Protein AF-A0A256XD10-F1 (afdb_monomer)

Sequence (153 aa):
MGVPDAVIFINGLASVVIELKTSNKWLDTVFKTEYVQAQTYAYLLHELNIASKDLIVSIAKLKRDPEYVKSKRLEVLREVLKILDQVSVTPVTIHKRDLTIHCMPFDESIIHDIKWALAFWKMERELQPSNSLSKCLSCEYRHLCTLRSVRKV

Radius of gyration: 17.92 Å; Cα contacts (8 Å, |Δi|>4): 181; chains: 1; bounding box: 54×38×42 Å

Structure (mmCIF, N/CA/C/O backbone):
data_AF-A0A256XD10-F1
#
_entry.id   AF-A0A256XD10-F1
#
loop_
_atom_site.group_PDB
_atom_site.id
_atom_site.type_symbol
_atom_site.label_atom_id
_atom_site.label_alt_id
_atom_site.label_comp_id
_atom_site.label_asym_id
_atom_site.label_entity_id
_atom_site.label_seq_id
_atom_site.pdbx_PDB_ins_code
_atom_site.Cartn_x
_atom_site.Cartn_y
_atom_site.Cartn_z
_atom_site.occupancy
_atom_site.B_iso_or_equiv
_atom_site.auth_seq_id
_atom_site.auth_comp_id
_atom_site.auth_asym_id
_atom_site.auth_atom_id
_atom_site.pdbx_PDB_model_num
ATOM 1 N N . MET A 1 1 ? -4.306 -5.084 -14.053 1.00 56.72 1 MET A N 1
ATOM 2 C CA . MET A 1 1 ? -5.135 -4.278 -13.129 1.00 56.72 1 MET A CA 1
ATOM 3 C C . MET A 1 1 ? -4.947 -4.809 -11.716 1.00 56.72 1 MET A C 1
ATOM 5 O O . MET A 1 1 ? -4.808 -6.018 -11.575 1.00 56.72 1 MET A O 1
ATOM 9 N N . GLY A 1 2 ? -4.868 -3.929 -10.715 1.00 83.56 2 GLY A N 1
ATOM 10 C CA . GLY A 1 2 ? -4.738 -4.285 -9.295 1.00 83.56 2 GLY A CA 1
ATOM 11 C C . GLY A 1 2 ? -5.996 -3.901 -8.514 1.00 83.56 2 GLY A C 1
ATOM 12 O O . GLY A 1 2 ? -6.758 -3.053 -8.972 1.00 83.56 2 GLY A O 1
ATOM 13 N N . VAL A 1 3 ? -6.218 -4.537 -7.365 1.00 90.44 3 VAL A N 1
ATOM 14 C CA . VAL A 1 3 ? -7.333 -4.255 -6.448 1.00 90.44 3 VAL A CA 1
ATOM 15 C C . VAL A 1 3 ? -6.744 -4.062 -5.043 1.00 90.44 3 VAL A C 1
ATOM 17 O O . VAL A 1 3 ? -5.909 -4.887 -4.658 1.00 90.44 3 VAL A O 1
ATOM 20 N N . PRO A 1 4 ? -7.108 -2.997 -4.298 1.00 93.19 4 PRO A N 1
ATOM 21 C CA . PRO A 1 4 ? -6.693 -2.850 -2.903 1.00 93.19 4 PRO A CA 1
ATOM 22 C C . PRO A 1 4 ? -7.283 -3.973 -2.050 1.00 93.19 4 PRO A C 1
ATOM 24 O O . PRO A 1 4 ? -8.345 -4.511 -2.367 1.00 93.19 4 PRO A O 1
ATOM 27 N N . ASP A 1 5 ? -6.631 -4.317 -0.940 1.00 93.62 5 ASP A N 1
ATOM 28 C CA . ASP A 1 5 ? -7.148 -5.380 -0.078 1.00 93.62 5 ASP A CA 1
ATOM 29 C C . ASP A 1 5 ? -8.479 -4.997 0.590 1.00 93.62 5 ASP A C 1
ATOM 31 O O . ASP A 1 5 ? -9.349 -5.865 0.719 1.00 93.62 5 ASP A O 1
ATOM 35 N N . ALA A 1 6 ? -8.647 -3.724 0.972 1.00 95.44 6 ALA A N 1
ATOM 36 C CA . ALA A 1 6 ? -9.932 -3.116 1.326 1.00 95.44 6 ALA A CA 1
ATOM 37 C C . ALA A 1 6 ? -9.890 -1.576 1.248 1.00 95.44 6 ALA A C 1
ATOM 39 O O . ALA A 1 6 ? -8.826 -0.964 1.339 1.00 95.44 6 ALA A O 1
ATOM 40 N N . VAL A 1 7 ? -11.068 -0.953 1.140 1.00 96.69 7 VAL A N 1
ATOM 41 C CA . VAL A 1 7 ? -11.270 0.495 1.309 1.00 96.69 7 VAL A CA 1
ATOM 42 C C . VAL A 1 7 ? -12.458 0.706 2.246 1.00 96.69 7 VAL A C 1
ATOM 44 O O . VAL A 1 7 ? -13.509 0.095 2.050 1.00 96.69 7 VAL A O 1
ATOM 47 N N . ILE A 1 8 ? -12.294 1.545 3.268 1.00 95.69 8 ILE A N 1
ATOM 48 C CA . ILE A 1 8 ? -13.364 1.914 4.200 1.00 95.69 8 ILE A CA 1
ATOM 49 C C . ILE A 1 8 ? -13.981 3.227 3.742 1.00 95.69 8 ILE A C 1
ATOM 51 O O . ILE A 1 8 ? -13.262 4.206 3.542 1.00 95.69 8 ILE A O 1
ATOM 55 N N . PHE A 1 9 ? -15.309 3.253 3.642 1.00 96.00 9 PHE A N 1
ATOM 56 C CA . PHE A 1 9 ? -16.073 4.462 3.368 1.00 96.00 9 PHE A CA 1
ATOM 57 C C . PHE A 1 9 ? -16.798 4.938 4.627 1.00 96.00 9 PHE A C 1
ATOM 59 O O . PHE A 1 9 ? -17.498 4.157 5.270 1.00 96.00 9 PHE A O 1
ATOM 66 N N . ILE A 1 10 ? -16.662 6.223 4.948 1.00 93.62 10 ILE A N 1
ATOM 67 C CA . ILE A 1 10 ? -17.379 6.905 6.026 1.00 93.62 10 ILE A CA 1
ATOM 68 C C . ILE A 1 10 ? -18.146 8.063 5.390 1.00 93.62 10 ILE A C 1
ATOM 70 O O . ILE A 1 10 ? -17.572 8.881 4.675 1.00 93.62 10 ILE A O 1
ATOM 74 N N . ASN A 1 11 ? -19.463 8.113 5.607 1.00 94.44 11 ASN A N 1
ATOM 75 C CA . ASN A 1 11 ? -20.348 9.132 5.024 1.00 94.44 11 ASN A CA 1
ATOM 76 C C . ASN A 1 11 ? -20.220 9.265 3.490 1.00 94.44 11 ASN A C 1
ATOM 78 O O . ASN A 1 11 ? -20.307 10.359 2.943 1.00 94.44 11 ASN A O 1
ATOM 82 N N . GLY A 1 12 ? -19.995 8.144 2.794 1.00 94.81 12 GLY A N 1
ATOM 83 C CA . GLY A 1 12 ? -19.861 8.104 1.333 1.00 94.81 12 GLY A CA 1
ATOM 84 C C . GLY A 1 12 ? -18.480 8.485 0.788 1.00 94.81 12 GLY A C 1
ATOM 85 O O . GLY A 1 12 ? -18.278 8.390 -0.418 1.00 94.81 12 GLY A O 1
ATOM 86 N N . LEU A 1 13 ? -17.520 8.847 1.645 1.00 97.88 13 LEU A N 1
ATOM 87 C CA . LEU A 1 13 ? -16.140 9.151 1.259 1.00 97.88 13 LEU A CA 1
ATOM 88 C C . LEU A 1 13 ? -15.194 8.043 1.716 1.00 97.88 13 LEU A C 1
ATOM 90 O O . LEU A 1 13 ? -15.334 7.516 2.816 1.00 97.88 13 LEU A O 1
ATOM 94 N N . ALA A 1 14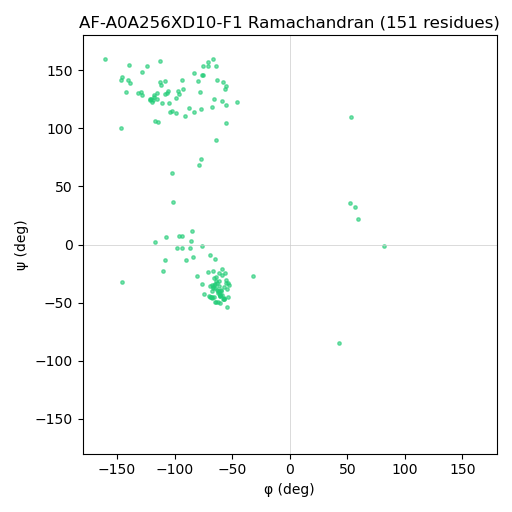 ? -14.217 7.694 0.888 1.00 97.75 14 ALA A N 1
ATOM 95 C CA . ALA A 1 14 ? -13.149 6.779 1.250 1.00 97.75 14 ALA A CA 1
ATOM 96 C C . ALA A 1 14 ? -12.262 7.430 2.316 1.00 97.75 14 ALA A C 1
ATOM 98 O O . ALA A 1 14 ? -11.641 8.459 2.059 1.00 97.75 14 ALA A O 1
ATOM 99 N N . SER A 1 15 ? -12.198 6.819 3.496 1.00 96.56 15 SER A N 1
ATOM 100 C CA . SER A 1 15 ? -11.438 7.326 4.644 1.00 96.56 15 SER A CA 1
ATOM 101 C C . SER A 1 15 ? -10.212 6.497 4.975 1.00 96.56 15 SER A C 1
ATOM 103 O O . SER A 1 15 ? -9.273 7.021 5.566 1.00 96.56 15 SER A O 1
ATOM 105 N N . VAL A 1 16 ? -10.183 5.222 4.575 1.00 97.12 16 VAL A N 1
ATOM 106 C CA . VAL A 1 16 ? -9.013 4.366 4.785 1.00 97.12 16 VAL A CA 1
ATOM 107 C C . VAL A 1 16 ? -8.793 3.440 3.593 1.00 97.12 16 VAL A C 1
ATOM 109 O O . VAL A 1 16 ? -9.715 2.739 3.179 1.00 97.12 16 VAL A O 1
ATOM 112 N N . VAL A 1 17 ? -7.565 3.379 3.082 1.00 97.69 17 VAL A N 1
ATOM 113 C CA . VAL A 1 17 ? -7.079 2.307 2.199 1.00 97.69 17 VAL A CA 1
ATOM 114 C C . VAL A 1 17 ? -6.315 1.293 3.040 1.00 97.69 17 VAL A C 1
ATOM 116 O O . VAL A 1 17 ? -5.442 1.675 3.813 1.00 97.69 17 VAL A O 1
ATOM 119 N N . ILE A 1 18 ? -6.606 0.003 2.876 1.00 97.25 18 ILE A N 1
ATOM 120 C CA . ILE A 1 18 ? -5.912 -1.080 3.578 1.00 97.25 18 ILE A CA 1
ATOM 121 C C . ILE A 1 18 ? -5.206 -1.974 2.564 1.00 97.25 18 ILE A C 1
ATOM 123 O O . ILE A 1 18 ? -5.831 -2.486 1.635 1.00 97.25 18 ILE A O 1
ATOM 127 N N . GLU A 1 19 ? -3.921 -2.216 2.807 1.00 96.44 19 GLU A N 1
ATOM 128 C CA . GLU A 1 19 ? -3.103 -3.219 2.133 1.00 96.44 19 GLU A CA 1
ATOM 129 C C . GLU A 1 19 ? -2.557 -4.218 3.169 1.00 96.44 19 GLU A C 1
ATOM 131 O O . GLU A 1 19 ? -1.910 -3.847 4.149 1.00 96.44 19 GLU A O 1
ATOM 136 N N . LEU A 1 20 ? -2.800 -5.506 2.954 1.00 94.25 20 LEU A N 1
ATOM 137 C CA . LEU A 1 20 ? -2.353 -6.623 3.771 1.00 94.25 20 LEU A CA 1
ATOM 138 C C . LEU A 1 20 ? -1.107 -7.259 3.146 1.00 94.25 20 LEU A C 1
ATOM 140 O O . LEU A 1 20 ? -1.118 -7.723 2.006 1.00 94.25 20 LEU A O 1
ATOM 144 N N . LYS A 1 21 ? -0.032 -7.377 3.924 1.00 92.69 21 LYS A N 1
ATOM 145 C CA . LYS A 1 21 ? 1.211 -8.048 3.516 1.00 92.69 21 LYS A CA 1
ATOM 146 C C . LYS A 1 21 ? 1.576 -9.157 4.489 1.00 92.69 21 LYS A C 1
ATOM 148 O O . LYS A 1 21 ? 1.267 -9.084 5.671 1.00 92.69 21 LYS A O 1
ATOM 153 N N . THR A 1 22 ? 2.300 -10.167 4.007 1.00 91.31 22 THR A N 1
ATOM 154 C CA . THR A 1 22 ? 2.938 -11.166 4.876 1.00 91.31 22 THR A CA 1
ATOM 155 C C . THR A 1 22 ? 4.455 -11.031 4.828 1.00 91.31 22 THR A C 1
ATOM 157 O O . THR A 1 22 ? 5.044 -10.876 3.754 1.00 91.31 22 THR A O 1
ATOM 160 N N . SER A 1 23 ? 5.111 -11.114 5.983 1.00 88.88 23 SER A N 1
ATOM 161 C CA . SER A 1 23 ? 6.562 -10.958 6.107 1.00 88.88 23 SER A CA 1
ATOM 162 C C . SER A 1 23 ? 7.142 -11.945 7.114 1.00 88.88 23 SER A C 1
ATOM 164 O O . SER A 1 23 ? 6.552 -12.194 8.158 1.00 88.88 23 SER A O 1
ATOM 166 N N . ASN A 1 24 ? 8.321 -12.496 6.822 1.00 84.25 24 ASN A N 1
ATOM 167 C CA . ASN A 1 24 ? 9.025 -13.392 7.751 1.00 84.25 24 ASN A CA 1
ATOM 168 C C . ASN A 1 24 ? 9.794 -12.629 8.842 1.00 84.25 24 ASN A C 1
ATOM 170 O O . ASN A 1 24 ? 10.070 -13.187 9.898 1.00 84.25 24 ASN A O 1
ATOM 174 N N . LYS A 1 25 ? 10.215 -11.390 8.555 1.00 86.19 25 LYS A N 1
ATOM 175 C CA . LYS A 1 25 ? 11.188 -10.652 9.385 1.00 86.19 25 LYS A CA 1
ATOM 176 C C . LYS A 1 25 ? 10.946 -9.145 9.434 1.00 86.19 25 LYS A C 1
ATOM 178 O O . LYS A 1 25 ? 11.234 -8.508 10.435 1.00 86.19 25 LYS A O 1
ATOM 183 N N . TRP A 1 26 ? 10.429 -8.569 8.355 1.00 91.69 26 TRP A N 1
ATOM 184 C CA . TRP A 1 26 ? 10.337 -7.121 8.169 1.00 91.69 26 TRP A CA 1
ATOM 185 C C . TRP A 1 26 ? 8.911 -6.643 8.430 1.00 91.69 26 TRP A C 1
ATOM 187 O O . TRP A 1 26 ? 8.235 -6.210 7.498 1.00 91.69 26 TRP A O 1
ATOM 197 N N . LEU A 1 27 ? 8.415 -6.843 9.653 1.00 93.00 27 LEU A N 1
ATOM 198 C CA . LEU A 1 27 ? 7.084 -6.367 10.051 1.00 93.00 27 LEU A CA 1
ATOM 199 C C . LEU A 1 27 ? 7.096 -4.860 10.311 1.00 93.00 27 LEU A C 1
ATOM 201 O O . LEU A 1 27 ? 6.152 -4.175 9.940 1.00 93.00 27 LEU A O 1
ATOM 205 N N . ASP A 1 28 ? 8.208 -4.334 10.821 1.00 95.44 28 ASP A N 1
ATOM 206 C CA . ASP A 1 28 ? 8.340 -2.925 11.218 1.00 95.44 28 ASP A CA 1
ATOM 207 C C . ASP A 1 28 ? 8.927 -2.036 10.114 1.00 95.44 28 ASP A C 1
ATOM 209 O O . ASP A 1 28 ? 9.225 -0.867 10.324 1.00 95.44 28 ASP A O 1
ATOM 213 N N . THR A 1 29 ? 9.108 -2.583 8.912 1.00 95.12 29 THR A N 1
ATOM 214 C CA . THR A 1 29 ? 9.643 -1.849 7.762 1.00 95.12 29 THR A CA 1
ATOM 215 C C . THR A 1 29 ? 8.621 -1.836 6.644 1.00 95.12 29 THR A C 1
ATOM 217 O O . THR A 1 29 ? 8.250 -2.900 6.146 1.00 95.12 29 THR A O 1
ATOM 220 N N . VAL A 1 30 ? 8.224 -0.645 6.201 1.00 96.25 30 VAL A N 1
ATOM 221 C CA . VAL A 1 30 ? 7.471 -0.456 4.957 1.00 96.25 30 VAL A CA 1
ATOM 222 C C . VAL A 1 30 ? 8.463 -0.319 3.809 1.00 96.25 30 VAL A C 1
ATOM 224 O O . VAL A 1 30 ? 9.270 0.608 3.771 1.00 96.25 30 VAL A O 1
ATOM 227 N N . PHE A 1 31 ? 8.427 -1.249 2.857 1.00 93.81 31 PHE A N 1
ATOM 228 C CA . PHE A 1 31 ? 9.255 -1.133 1.659 1.00 93.81 31 PHE A CA 1
ATOM 229 C C . PHE A 1 31 ? 8.670 -0.086 0.708 1.00 93.81 31 PHE A C 1
ATOM 231 O O . PHE A 1 31 ? 7.454 -0.002 0.552 1.00 93.81 31 PHE A O 1
ATOM 238 N N . LYS A 1 32 ? 9.524 0.648 -0.022 1.00 92.12 32 LYS A N 1
ATOM 239 C CA . LYS A 1 32 ? 9.072 1.662 -0.996 1.00 92.12 32 LYS A CA 1
ATOM 240 C C . LYS A 1 32 ? 8.059 1.109 -2.006 1.00 92.12 32 LYS A C 1
ATOM 242 O O . LYS A 1 32 ? 7.132 1.812 -2.369 1.00 92.12 32 LYS A O 1
ATOM 247 N N . THR A 1 33 ? 8.176 -0.151 -2.425 1.00 91.25 33 THR A N 1
ATOM 248 C CA . THR A 1 33 ? 7.189 -0.774 -3.327 1.00 91.25 33 THR A CA 1
ATOM 249 C C . THR A 1 33 ? 5.830 -1.007 -2.666 1.00 91.25 33 THR A C 1
ATOM 251 O O . THR A 1 33 ? 4.813 -0.877 -3.333 1.00 91.25 33 THR A O 1
ATOM 254 N N . GLU A 1 34 ? 5.802 -1.344 -1.372 1.00 95.25 34 GLU A N 1
ATOM 255 C CA . GLU A 1 34 ? 4.555 -1.495 -0.604 1.00 95.25 34 GLU A CA 1
ATOM 256 C C . GLU A 1 34 ? 3.891 -0.130 -0.413 1.00 95.25 34 GLU A C 1
ATOM 258 O O . GLU A 1 34 ? 2.701 0.014 -0.674 1.00 95.25 34 GLU A O 1
ATOM 263 N N . TYR A 1 35 ? 4.694 0.874 -0.046 1.00 96.75 35 TYR A N 1
ATOM 264 C CA . TYR A 1 35 ? 4.275 2.269 0.041 1.00 96.75 35 TYR A CA 1
ATOM 265 C C . TYR A 1 35 ? 3.654 2.753 -1.268 1.00 96.75 35 TYR A C 1
ATOM 267 O O . TYR A 1 35 ? 2.522 3.225 -1.282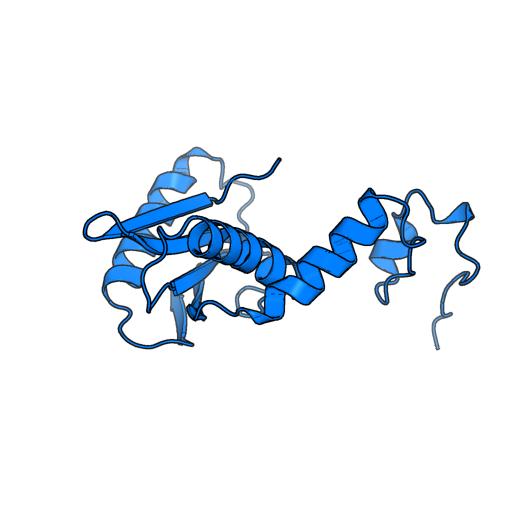 1.00 96.75 35 TYR A O 1
ATOM 275 N N . VAL A 1 36 ? 4.377 2.582 -2.381 1.00 95.31 36 VAL A N 1
ATOM 276 C CA . VAL A 1 36 ? 3.932 3.044 -3.698 1.00 95.31 36 VAL A CA 1
ATOM 277 C C . VAL A 1 36 ? 2.629 2.374 -4.102 1.00 95.31 36 VAL A C 1
ATOM 279 O O . VAL A 1 36 ? 1.720 3.047 -4.578 1.00 95.31 36 VAL A O 1
ATOM 282 N N . GLN A 1 37 ? 2.511 1.066 -3.878 1.00 94.69 37 GLN A N 1
ATOM 283 C CA . GLN A 1 37 ? 1.295 0.329 -4.192 1.00 94.69 37 GLN A CA 1
ATOM 284 C C . GLN A 1 37 ? 0.089 0.862 -3.403 1.00 94.69 37 GLN A C 1
ATOM 286 O O . GLN A 1 37 ? -0.940 1.158 -4.005 1.00 94.69 37 GLN A O 1
ATOM 291 N N . ALA A 1 38 ? 0.215 1.013 -2.082 1.00 97.00 38 ALA A N 1
ATOM 292 C CA . ALA A 1 38 ? -0.884 1.471 -1.235 1.00 97.00 38 ALA A CA 1
ATOM 293 C C . ALA A 1 38 ? -1.281 2.927 -1.547 1.00 97.00 38 ALA A C 1
ATOM 295 O O . ALA A 1 38 ? -2.461 3.220 -1.744 1.00 97.00 38 ALA A O 1
ATOM 296 N N . GLN A 1 39 ? -0.294 3.818 -1.690 1.00 98.00 39 GLN A N 1
ATOM 297 C CA . GLN A 1 39 ? -0.522 5.222 -2.044 1.00 98.00 39 GLN A CA 1
ATOM 298 C C . GLN A 1 39 ? -1.101 5.389 -3.455 1.00 98.00 39 GLN A C 1
ATOM 300 O O . GLN A 1 39 ? -1.863 6.318 -3.693 1.00 98.00 39 GLN A O 1
ATOM 305 N N . THR A 1 40 ? -0.815 4.477 -4.393 1.00 97.19 40 THR A N 1
ATOM 306 C CA . THR A 1 40 ? -1.427 4.515 -5.734 1.00 97.19 40 THR A CA 1
ATOM 307 C C . THR A 1 40 ? -2.945 4.362 -5.656 1.00 97.19 40 THR A C 1
ATOM 309 O O . THR A 1 40 ? -3.669 5.065 -6.355 1.00 97.19 40 THR A O 1
ATOM 312 N N . TYR A 1 41 ? -3.455 3.480 -4.792 1.00 97.44 41 TYR A N 1
ATOM 313 C CA . TYR A 1 41 ? -4.902 3.355 -4.610 1.00 97.44 41 TYR A CA 1
ATOM 314 C C . TYR A 1 41 ? -5.504 4.600 -3.957 1.00 97.44 41 TYR A C 1
ATOM 316 O O . TYR A 1 41 ? -6.559 5.054 -4.392 1.00 97.44 41 TYR A O 1
ATOM 324 N N . ALA A 1 42 ? -4.821 5.184 -2.969 1.00 97.69 42 ALA A N 1
ATOM 325 C CA . ALA A 1 42 ? -5.242 6.441 -2.354 1.00 97.69 42 ALA A CA 1
ATOM 326 C C . ALA A 1 42 ? -5.297 7.592 -3.373 1.00 97.69 42 ALA A C 1
ATOM 328 O O . ALA A 1 42 ? -6.296 8.303 -3.443 1.00 97.69 42 ALA A O 1
ATOM 329 N N . TYR A 1 43 ? -4.279 7.696 -4.231 1.00 97.50 43 TYR A N 1
ATOM 330 C CA . TYR A 1 43 ? -4.226 8.660 -5.326 1.00 97.50 43 TYR A CA 1
ATOM 331 C C . TYR A 1 43 ? -5.421 8.517 -6.275 1.00 97.50 43 TYR A C 1
ATOM 333 O O . TYR A 1 43 ? -6.085 9.499 -6.584 1.00 97.50 43 TYR A O 1
ATOM 341 N N . LEU A 1 44 ? -5.760 7.293 -6.691 1.00 96.31 44 LEU A N 1
ATOM 342 C CA . LEU A 1 44 ? -6.911 7.066 -7.572 1.00 96.31 44 LEU A CA 1
ATOM 343 C C . LEU A 1 44 ? -8.236 7.489 -6.920 1.00 96.31 44 LEU A C 1
ATOM 345 O O . LEU A 1 44 ? -9.084 8.070 -7.588 1.00 96.31 44 LEU A O 1
ATOM 349 N N . LEU A 1 45 ? -8.419 7.226 -5.623 1.00 97.19 45 LEU A N 1
ATOM 350 C CA . LEU A 1 45 ? -9.610 7.666 -4.885 1.00 97.19 45 LEU A CA 1
ATOM 351 C C . LEU A 1 45 ? -9.687 9.196 -4.785 1.00 97.19 45 LEU A C 1
ATOM 353 O O . LEU A 1 45 ? -10.778 9.763 -4.877 1.00 97.19 45 LEU A O 1
ATOM 357 N N . HIS A 1 46 ? -8.536 9.850 -4.622 1.00 96.94 46 HIS A N 1
ATOM 358 C CA . HIS A 1 46 ? -8.423 11.303 -4.620 1.00 96.94 46 HIS A CA 1
ATOM 359 C C . HIS A 1 46 ? -8.798 11.901 -5.984 1.00 96.94 46 HIS A C 1
ATOM 361 O O . HIS A 1 46 ? -9.661 12.769 -6.049 1.00 96.94 46 HIS A O 1
ATOM 367 N N . GLU A 1 47 ? -8.237 11.385 -7.081 1.00 96.38 47 GLU A N 1
ATOM 368 C CA . GLU A 1 47 ? -8.555 11.833 -8.450 1.00 96.38 47 GLU A CA 1
ATOM 369 C C . GLU A 1 47 ? -10.031 11.623 -8.822 1.00 96.38 47 GLU A C 1
ATOM 371 O O . GLU A 1 47 ? -10.617 12.402 -9.572 1.00 96.38 47 GLU A O 1
ATOM 376 N N . LEU A 1 48 ? -10.664 10.586 -8.269 1.00 96.38 48 LEU A N 1
ATOM 377 C CA . LEU A 1 48 ? -12.095 10.331 -8.435 1.00 96.38 48 LEU A CA 1
ATOM 378 C C . LEU A 1 48 ? -12.985 11.245 -7.577 1.00 96.38 48 LEU A C 1
ATOM 380 O O . LEU A 1 48 ? -14.206 11.143 -7.669 1.00 96.38 48 LEU A O 1
ATOM 384 N N . ASN A 1 49 ? -12.407 12.140 -6.769 1.00 96.88 49 ASN A N 1
ATOM 385 C CA . ASN A 1 49 ? -13.113 13.040 -5.850 1.00 96.88 49 ASN A CA 1
ATOM 386 C C . ASN A 1 49 ? -14.009 12.306 -4.837 1.00 96.88 49 ASN A C 1
ATOM 388 O O . ASN A 1 49 ? -15.048 12.816 -4.421 1.00 96.88 49 ASN A O 1
ATOM 392 N N . ILE A 1 50 ? -13.602 11.098 -4.437 1.00 97.31 50 ILE A N 1
ATOM 393 C CA . ILE A 1 50 ? -14.305 10.289 -3.431 1.00 97.31 50 ILE A CA 1
ATOM 394 C C . ILE A 1 50 ? -13.456 10.030 -2.187 1.00 97.31 50 ILE A C 1
ATOM 396 O O . ILE A 1 50 ? -13.912 9.332 -1.289 1.00 97.31 50 ILE A O 1
ATOM 400 N N . ALA A 1 51 ? -12.236 10.565 -2.106 1.00 97.50 51 ALA A N 1
ATOM 401 C CA . ALA A 1 51 ? -11.409 10.504 -0.904 1.00 97.50 51 ALA A CA 1
ATOM 402 C C . ALA A 1 51 ? -11.839 11.554 0.131 1.00 97.50 51 ALA A C 1
ATOM 404 O O . ALA A 1 51 ? -12.136 12.700 -0.205 1.00 97.50 51 ALA A O 1
ATOM 405 N N . SER A 1 52 ? -11.823 11.182 1.410 1.00 96.81 52 SER A N 1
ATOM 406 C CA . SER A 1 52 ? -11.900 12.153 2.498 1.00 96.81 52 SER A CA 1
ATOM 407 C C . SER A 1 52 ? -10.605 12.958 2.594 1.00 96.81 52 SER A C 1
ATOM 409 O O . SER A 1 52 ? -9.533 12.439 2.286 1.00 96.81 52 SER A O 1
ATOM 411 N N . LYS A 1 53 ? -10.691 14.182 3.122 1.00 94.50 53 LYS A N 1
ATOM 412 C CA . LYS A 1 53 ? -9.527 15.050 3.361 1.00 94.50 53 LYS A CA 1
ATOM 413 C C . LYS A 1 53 ? -8.438 14.377 4.207 1.00 94.50 53 LYS A C 1
ATOM 415 O O . LYS A 1 53 ? -7.259 14.536 3.919 1.00 94.50 53 LYS A O 1
ATOM 420 N N . ASP A 1 54 ? -8.848 13.597 5.202 1.00 93.88 54 ASP A N 1
ATOM 421 C CA . ASP A 1 54 ? -7.950 12.927 6.145 1.00 93.88 54 ASP A CA 1
ATOM 422 C C . ASP A 1 54 ? -7.766 11.440 5.788 1.00 93.88 54 ASP A C 1
ATOM 424 O O . ASP A 1 54 ? -7.718 10.582 6.667 1.00 93.88 54 ASP A O 1
ATOM 428 N N . LEU A 1 55 ? -7.719 11.113 4.485 1.00 96.69 55 LEU A N 1
ATOM 429 C CA . LEU A 1 55 ? -7.564 9.738 4.000 1.00 96.69 55 LEU A CA 1
ATOM 430 C C . LEU A 1 55 ? -6.315 9.077 4.604 1.00 96.69 55 LEU A C 1
ATOM 432 O O . LEU A 1 55 ? -5.183 9.511 4.379 1.00 96.69 55 LEU A O 1
ATOM 436 N N . ILE A 1 56 ? -6.536 7.974 5.317 1.00 97.38 56 ILE A N 1
ATOM 437 C CA . ILE A 1 56 ? -5.484 7.154 5.911 1.00 97.38 56 ILE A CA 1
ATOM 438 C C . ILE A 1 56 ? -5.095 6.044 4.938 1.00 97.38 56 ILE A C 1
ATOM 440 O O . ILE A 1 56 ? -5.935 5.319 4.406 1.00 97.38 56 ILE A O 1
ATOM 444 N N . VAL A 1 57 ? -3.797 5.847 4.759 1.00 98.06 57 VAL A N 1
ATOM 445 C CA . VAL A 1 57 ? -3.239 4.687 4.068 1.00 98.06 57 VAL A CA 1
ATOM 446 C C . VAL A 1 57 ? -2.655 3.743 5.107 1.00 98.06 57 VAL A C 1
ATOM 448 O O . VAL A 1 57 ? -1.792 4.119 5.898 1.00 98.06 57 VAL A O 1
ATOM 451 N N . SER A 1 58 ? -3.151 2.510 5.126 1.00 97.94 58 SER A N 1
ATOM 452 C CA . SER A 1 58 ? -2.772 1.479 6.083 1.00 97.94 58 SER A CA 1
ATOM 453 C C . SER A 1 58 ? -2.086 0.314 5.380 1.00 97.94 58 SER A C 1
ATOM 455 O O . SER A 1 58 ? -2.644 -0.298 4.470 1.00 97.94 58 SER A O 1
ATOM 457 N N . ILE A 1 59 ? -0.879 -0.023 5.831 1.00 97.81 59 ILE A N 1
ATOM 458 C CA . ILE A 1 59 ? -0.153 -1.225 5.419 1.00 97.81 59 ILE A CA 1
ATOM 459 C C . ILE A 1 59 ? -0.036 -2.133 6.640 1.00 97.81 59 ILE A C 1
ATOM 461 O O . ILE A 1 59 ? 0.761 -1.887 7.546 1.00 97.81 59 ILE A O 1
ATOM 465 N N . ALA A 1 60 ? -0.831 -3.196 6.663 1.00 95.94 60 ALA A N 1
ATOM 466 C CA . ALA A 1 60 ? -0.864 -4.163 7.746 1.00 95.94 60 ALA A CA 1
ATOM 467 C C . ALA A 1 60 ? -0.017 -5.390 7.382 1.00 95.94 60 ALA A C 1
ATOM 469 O O . ALA A 1 60 ? -0.327 -6.144 6.458 1.00 95.94 60 ALA A O 1
ATOM 470 N N . LYS A 1 61 ? 1.082 -5.586 8.108 1.00 95.12 61 LYS A N 1
ATOM 471 C CA . LYS A 1 61 ? 2.060 -6.651 7.883 1.00 95.12 61 LYS A CA 1
ATOM 472 C C . LYS A 1 61 ? 1.871 -7.741 8.923 1.00 95.12 61 LYS A C 1
ATOM 474 O O . LYS A 1 61 ? 2.117 -7.531 10.105 1.00 95.12 61 LYS A O 1
ATOM 479 N N . LEU A 1 62 ? 1.461 -8.913 8.465 1.00 92.06 62 LEU A N 1
ATOM 480 C CA . LEU A 1 62 ? 1.314 -10.114 9.271 1.00 92.06 62 LEU A CA 1
ATOM 481 C C . LEU A 1 62 ? 2.589 -10.961 9.191 1.00 92.06 62 LEU A C 1
ATOM 483 O O . LEU A 1 62 ? 3.191 -11.110 8.119 1.00 92.06 62 LEU A O 1
ATOM 487 N N . LYS A 1 63 ? 2.992 -11.563 10.306 1.00 89.81 63 LYS A N 1
ATOM 488 C CA . LYS A 1 63 ? 4.022 -12.595 10.326 1.00 89.81 63 LYS A CA 1
ATOM 489 C C . LYS A 1 63 ? 3.570 -13.743 9.435 1.00 89.81 63 LYS A C 1
ATOM 491 O O . LYS A 1 63 ? 2.479 -14.280 9.595 1.00 89.81 63 LYS A O 1
ATOM 496 N N . ARG A 1 64 ? 4.389 -14.088 8.446 1.00 85.06 64 ARG A N 1
ATOM 497 C CA . ARG A 1 64 ? 4.045 -15.160 7.515 1.00 85.06 64 ARG A CA 1
ATOM 498 C C . ARG A 1 64 ? 3.997 -16.482 8.273 1.00 85.06 64 ARG A C 1
ATOM 500 O O . ARG A 1 64 ? 4.983 -16.887 8.885 1.00 85.06 64 ARG A O 1
ATOM 507 N N . ASP A 1 65 ? 2.866 -17.150 8.150 1.00 80.31 65 ASP A N 1
ATOM 508 C CA . ASP A 1 65 ? 2.633 -18.491 8.654 1.00 80.31 65 ASP A CA 1
ATOM 509 C C . ASP A 1 65 ? 2.236 -19.379 7.450 1.00 80.31 65 ASP A C 1
ATOM 511 O O . ASP A 1 65 ? 1.337 -19.003 6.691 1.00 80.31 65 ASP A O 1
ATOM 515 N N . PRO A 1 66 ? 2.945 -20.496 7.189 1.00 67.31 66 PRO A N 1
ATOM 516 C CA . PRO A 1 66 ? 2.654 -21.403 6.076 1.00 67.31 66 PRO A CA 1
ATOM 517 C C . PRO A 1 66 ? 1.245 -22.009 6.106 1.00 67.31 66 PRO A C 1
ATOM 519 O O . PRO A 1 66 ? 0.714 -22.335 5.046 1.00 67.31 66 PRO A O 1
ATOM 522 N N . GLU A 1 67 ? 0.627 -22.130 7.285 1.00 68.38 67 GLU A N 1
ATOM 523 C CA . GLU A 1 67 ? -0.748 -22.629 7.435 1.00 68.38 67 GLU A CA 1
ATOM 524 C C . GLU A 1 67 ? -1.805 -21.524 7.287 1.00 68.38 67 GLU A C 1
ATOM 526 O O . GLU A 1 67 ? -3.011 -21.783 7.296 1.00 68.38 67 GLU A O 1
ATOM 531 N N . TYR A 1 68 ? -1.368 -20.274 7.106 1.00 65.06 68 TYR A N 1
ATOM 532 C CA . TYR A 1 68 ? -2.220 -19.095 6.995 1.00 65.06 68 TYR A CA 1
ATOM 533 C C . TYR A 1 68 ? -2.838 -18.986 5.596 1.00 65.06 68 TYR A C 1
ATOM 535 O O . TYR A 1 68 ? -2.517 -18.128 4.771 1.00 65.06 68 TYR A O 1
ATOM 543 N N . VAL A 1 69 ? -3.736 -19.921 5.312 1.00 55.19 69 VAL A N 1
ATOM 544 C CA . VAL A 1 69 ? -4.518 -19.986 4.082 1.00 55.19 69 VAL A CA 1
ATOM 545 C C . VAL A 1 69 ? -5.627 -18.926 4.135 1.00 55.19 69 VAL A C 1
ATOM 547 O O . VAL A 1 69 ? -6.076 -18.519 5.205 1.00 55.19 69 VAL A O 1
ATOM 550 N N . LYS A 1 70 ? -6.076 -18.470 2.958 1.00 58.44 70 LYS A N 1
ATOM 551 C CA . LYS A 1 70 ? -7.138 -17.472 2.686 1.00 58.44 70 LYS A CA 1
ATOM 552 C C . LYS A 1 70 ? -8.309 -17.393 3.688 1.00 58.44 70 LYS A C 1
ATOM 554 O O . LYS A 1 70 ? -8.904 -16.323 3.797 1.00 58.44 70 LYS A O 1
ATOM 559 N N . SER A 1 71 ? -8.642 -18.474 4.397 1.00 62.50 71 SER A N 1
ATOM 560 C CA . SER A 1 71 ? -9.715 -18.557 5.396 1.00 62.50 71 SER A CA 1
ATOM 561 C C . SER A 1 71 ? -9.616 -17.512 6.512 1.00 62.50 71 SER A C 1
ATOM 563 O O . SER A 1 71 ? -10.648 -17.009 6.945 1.00 62.50 71 SER A O 1
ATOM 565 N N . LYS A 1 72 ? -8.408 -17.103 6.924 1.00 73.88 72 LYS A N 1
ATOM 566 C CA . LYS A 1 72 ? -8.228 -16.117 8.010 1.00 73.88 72 LYS A CA 1
ATOM 567 C C . LYS A 1 72 ? -8.104 -14.667 7.552 1.00 73.88 72 LYS A C 1
ATOM 569 O O . LYS A 1 72 ? -8.045 -13.757 8.372 1.00 73.88 72 LYS A O 1
ATOM 574 N N . ARG A 1 73 ? -8.110 -14.403 6.242 1.00 81.19 73 ARG A N 1
ATOM 575 C CA . ARG A 1 73 ? -7.955 -13.037 5.712 1.00 81.19 73 ARG A CA 1
ATOM 576 C C . ARG A 1 73 ? -9.051 -12.089 6.207 1.00 81.19 73 ARG A C 1
ATOM 578 O O . ARG A 1 73 ? -8.761 -10.945 6.537 1.00 81.19 73 ARG A O 1
ATOM 585 N N . LEU A 1 74 ? -10.293 -12.569 6.281 1.00 84.56 74 LEU A N 1
ATOM 586 C CA . LEU A 1 74 ? -11.413 -11.794 6.823 1.00 84.56 74 LEU A CA 1
ATOM 587 C C . LEU A 1 74 ? -11.248 -11.512 8.321 1.00 84.56 74 LEU A C 1
ATOM 589 O O . LEU A 1 74 ? -11.635 -10.443 8.780 1.00 84.56 74 LEU A O 1
ATOM 593 N N . GLU A 1 75 ? -10.673 -12.443 9.081 1.00 86.94 75 GLU A N 1
ATOM 594 C CA . GLU A 1 75 ? -10.404 -12.262 10.512 1.00 86.94 75 GLU A CA 1
ATOM 595 C C . GLU A 1 75 ? -9.328 -11.201 10.735 1.00 86.94 75 GLU A C 1
ATOM 597 O O . GLU A 1 75 ? -9.547 -10.274 11.513 1.00 86.94 75 GLU A O 1
ATOM 602 N N . VAL A 1 76 ? -8.227 -11.272 9.977 1.00 87.38 76 VAL A N 1
ATOM 603 C CA . VAL A 1 76 ? -7.171 -10.249 9.989 1.00 87.38 76 VAL A CA 1
ATOM 604 C C . VAL A 1 76 ? -7.742 -8.892 9.618 1.00 87.38 76 VAL A C 1
ATOM 606 O O . VAL A 1 76 ? -7.493 -7.916 10.316 1.00 87.38 76 VAL A O 1
ATOM 609 N N . LEU A 1 77 ? -8.543 -8.818 8.552 1.00 89.81 77 LEU A N 1
ATOM 610 C CA . LEU A 1 77 ? -9.144 -7.557 8.140 1.00 89.81 77 LEU A CA 1
ATOM 611 C C . LEU A 1 77 ? -10.048 -6.995 9.244 1.00 89.81 77 LEU A C 1
ATOM 613 O O . LEU A 1 77 ? -9.938 -5.821 9.569 1.00 89.81 77 LEU A O 1
ATOM 617 N N . ARG A 1 78 ? -10.889 -7.821 9.880 1.00 90.12 78 ARG A N 1
ATOM 618 C CA . ARG A 1 78 ? -11.719 -7.396 11.022 1.00 90.12 78 ARG A CA 1
ATOM 619 C C . ARG A 1 78 ? -10.883 -6.890 12.194 1.00 90.12 78 ARG A C 1
ATOM 621 O O . ARG A 1 78 ? -11.287 -5.940 12.856 1.00 90.12 78 ARG A O 1
ATOM 628 N N . GLU A 1 79 ? -9.752 -7.524 12.479 1.00 90.50 79 GLU A N 1
ATOM 629 C CA . GLU A 1 79 ? -8.845 -7.079 13.533 1.00 90.50 79 GLU A CA 1
ATOM 630 C C . GLU A 1 79 ? -8.183 -5.742 13.189 1.00 90.50 79 GLU A C 1
ATOM 632 O O . GLU A 1 79 ? -8.187 -4.835 14.020 1.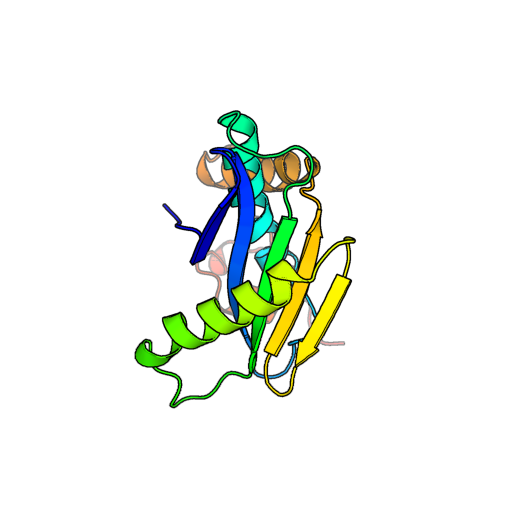00 90.50 79 GLU A O 1
ATOM 637 N N . VAL A 1 80 ? -7.697 -5.593 11.955 1.00 92.06 80 VAL A N 1
ATOM 638 C CA . VAL A 1 80 ? -7.155 -4.334 11.431 1.00 92.06 80 VAL A CA 1
ATOM 639 C C . VAL A 1 80 ? -8.204 -3.226 11.528 1.00 92.06 80 VAL A C 1
ATOM 641 O O . VAL A 1 80 ? -7.903 -2.169 12.065 1.00 92.06 80 VAL A O 1
ATOM 644 N N . LEU A 1 81 ? -9.448 -3.478 11.108 1.00 92.25 81 LEU A N 1
ATOM 645 C CA . LEU A 1 81 ? -10.546 -2.509 11.189 1.00 92.25 81 LEU A CA 1
ATOM 646 C C . LEU A 1 81 ? -10.796 -2.026 12.623 1.00 92.25 81 LEU A C 1
ATOM 648 O O . LEU A 1 81 ? -10.893 -0.826 12.849 1.00 92.25 81 LEU A O 1
ATOM 652 N N . LYS A 1 82 ? -10.844 -2.941 13.602 1.00 92.00 82 LYS A N 1
ATOM 653 C CA . LYS A 1 82 ? -11.020 -2.581 15.021 1.00 92.00 82 LYS A CA 1
ATOM 654 C C . LYS A 1 82 ? -9.892 -1.701 15.554 1.00 92.00 82 LYS A C 1
ATOM 656 O O . LYS A 1 82 ? -10.130 -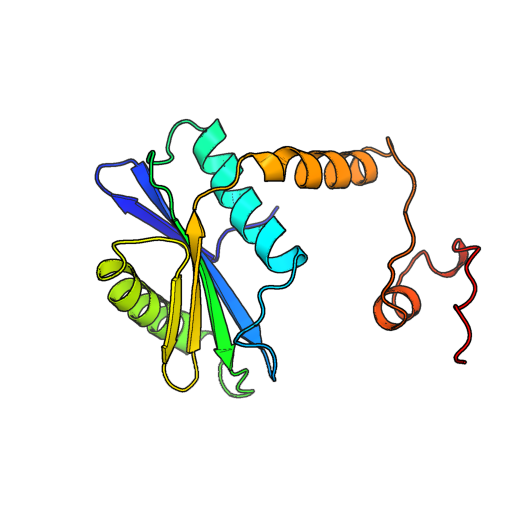0.871 16.420 1.00 92.00 82 LYS A O 1
ATOM 661 N N . ILE A 1 83 ? -8.666 -1.929 15.088 1.00 90.94 83 ILE A N 1
ATOM 662 C CA . ILE A 1 83 ? -7.505 -1.134 15.492 1.00 90.94 83 ILE A CA 1
ATOM 663 C C . ILE A 1 83 ? -7.550 0.240 14.817 1.00 90.94 83 ILE A C 1
ATOM 665 O O . ILE A 1 83 ? -7.304 1.246 15.473 1.00 90.94 83 ILE A O 1
ATOM 669 N N . LEU A 1 84 ? -7.894 0.290 13.528 1.00 91.06 84 LEU A N 1
ATOM 670 C CA . LEU A 1 84 ? -7.987 1.532 12.759 1.00 91.06 84 LEU A CA 1
ATOM 671 C C . LEU A 1 84 ? -9.085 2.470 13.266 1.00 91.06 84 LEU A C 1
ATOM 673 O O . LEU A 1 84 ? -8.889 3.677 13.227 1.00 91.06 84 LEU A O 1
ATOM 677 N N . ASP A 1 85 ? -10.181 1.934 13.804 1.00 89.69 85 ASP A N 1
ATOM 678 C CA . ASP A 1 85 ? -11.245 2.716 14.455 1.00 89.69 85 ASP A CA 1
ATOM 679 C C . ASP A 1 85 ? -10.735 3.552 15.649 1.00 89.69 85 ASP A C 1
ATOM 681 O O . ASP A 1 85 ? -11.334 4.550 16.035 1.00 89.69 85 ASP A O 1
ATOM 685 N N . GLN A 1 86 ? -9.590 3.172 16.224 1.00 88.19 86 GLN A N 1
ATOM 686 C CA . GLN A 1 86 ? -8.960 3.859 17.356 1.00 88.19 86 GLN A CA 1
ATOM 687 C C . GLN A 1 86 ? -7.847 4.825 16.924 1.00 88.19 86 GLN A C 1
ATOM 689 O O . GLN A 1 86 ? -7.250 5.497 17.767 1.00 88.19 86 GLN A O 1
ATOM 694 N N . VAL A 1 87 ? -7.530 4.892 15.628 1.00 89.69 87 VAL A N 1
ATOM 695 C CA . VAL A 1 87 ? -6.462 5.748 15.104 1.00 89.69 87 VAL A CA 1
ATOM 696 C C . VAL A 1 87 ? -6.991 7.159 14.897 1.00 89.69 87 VAL A C 1
ATOM 698 O O . VAL A 1 87 ? -7.814 7.402 14.023 1.00 89.69 87 VAL A O 1
ATOM 701 N N . SER A 1 88 ? -6.470 8.105 15.676 1.00 85.06 88 SER A N 1
ATOM 702 C CA . SER A 1 88 ? -6.819 9.529 15.581 1.00 85.06 88 SER A CA 1
ATOM 703 C C . SER A 1 88 ? -5.707 10.408 15.004 1.00 85.06 88 SER A C 1
ATOM 705 O O . SER A 1 88 ? -5.958 11.558 14.656 1.00 85.06 88 SER A O 1
ATOM 707 N N . VAL A 1 89 ? -4.476 9.893 14.906 1.00 90.56 89 VAL A N 1
ATOM 708 C CA . VAL A 1 89 ? -3.299 10.642 14.442 1.00 90.56 89 VAL A CA 1
ATOM 709 C C . VAL A 1 89 ? -2.453 9.770 13.519 1.00 90.56 89 VAL A C 1
ATOM 711 O O . VAL A 1 89 ? -2.227 8.592 13.794 1.00 90.56 89 VAL A O 1
ATOM 714 N N . THR A 1 90 ? -1.944 10.368 12.442 1.00 92.44 90 THR A N 1
ATOM 715 C CA . THR A 1 90 ? -0.973 9.759 11.523 1.00 92.44 90 THR A CA 1
ATOM 716 C C . THR A 1 90 ? 0.236 10.681 11.322 1.00 92.44 90 THR A C 1
ATOM 718 O O . THR A 1 90 ? 0.051 11.898 11.316 1.00 92.44 90 THR A O 1
ATOM 721 N N . PRO A 1 91 ? 1.451 10.146 11.093 1.00 96.19 91 PRO A N 1
ATOM 722 C CA . PRO A 1 91 ? 1.769 8.724 10.970 1.00 96.19 91 PRO A CA 1
ATOM 723 C C . PRO A 1 91 ? 1.806 8.003 12.325 1.00 96.19 91 PRO A C 1
ATOM 725 O O . PRO A 1 91 ? 2.218 8.570 13.332 1.00 96.19 91 PRO A O 1
ATOM 728 N N . VAL A 1 92 ? 1.401 6.732 12.343 1.00 96.88 92 VAL A N 1
ATOM 729 C CA . VAL A 1 92 ? 1.489 5.870 13.530 1.00 96.88 92 VAL A CA 1
ATOM 730 C C . VAL A 1 92 ? 1.779 4.430 13.125 1.00 96.88 92 VAL A C 1
ATOM 732 O O . VAL A 1 92 ? 1.299 3.950 12.100 1.00 96.88 92 VAL A O 1
ATOM 735 N N . THR A 1 93 ? 2.577 3.735 13.935 1.00 97.19 93 THR A N 1
ATOM 736 C CA . THR A 1 93 ? 2.809 2.293 13.801 1.00 97.19 93 THR A CA 1
ATOM 737 C C . THR A 1 93 ? 2.253 1.585 15.025 1.00 97.19 93 THR A C 1
ATOM 739 O O . THR A 1 93 ? 2.533 1.984 16.153 1.00 97.19 93 THR A O 1
ATOM 742 N N . ILE A 1 94 ? 1.455 0.545 14.805 1.00 96.00 94 ILE A N 1
ATOM 743 C CA . ILE A 1 94 ? 0.781 -0.204 15.865 1.00 96.00 94 ILE A CA 1
ATOM 744 C C . ILE A 1 94 ? 1.261 -1.646 15.821 1.00 96.00 94 ILE A C 1
ATOM 746 O O . ILE A 1 94 ? 1.144 -2.313 14.794 1.00 96.00 94 ILE A O 1
ATOM 750 N N . HIS A 1 95 ? 1.771 -2.133 16.948 1.00 94.62 95 HIS A N 1
ATOM 751 C CA . HIS A 1 95 ? 2.293 -3.490 17.079 1.00 94.62 95 HIS A CA 1
ATOM 752 C C . HIS A 1 95 ? 1.327 -4.360 17.876 1.00 94.62 95 HIS A C 1
ATOM 754 O O . HIS A 1 95 ? 0.893 -3.993 18.969 1.00 94.62 95 HIS A O 1
ATOM 760 N N . LYS A 1 96 ? 1.027 -5.549 17.356 1.00 89.56 96 LYS A N 1
ATOM 761 C CA . LYS A 1 96 ? 0.183 -6.535 18.022 1.00 89.56 96 LYS A CA 1
ATOM 762 C C . LYS A 1 96 ? 0.644 -7.948 17.702 1.00 89.56 96 LYS A C 1
ATOM 764 O O . LYS A 1 96 ? 0.299 -8.477 16.660 1.00 89.56 96 LYS A O 1
ATOM 769 N N . ARG A 1 97 ? 1.379 -8.573 18.626 1.00 86.12 97 ARG A N 1
ATOM 770 C CA . ARG A 1 97 ? 1.922 -9.947 18.550 1.00 86.12 97 ARG A CA 1
ATOM 771 C C . ARG A 1 97 ? 2.519 -10.323 17.181 1.00 86.12 97 ARG A C 1
ATOM 773 O O . ARG A 1 97 ? 3.725 -10.207 17.012 1.00 86.12 97 ARG A O 1
ATOM 780 N N . ASP A 1 98 ? 1.692 -10.773 16.240 1.00 88.94 98 ASP A N 1
ATOM 781 C CA . ASP A 1 98 ? 2.084 -11.235 14.903 1.00 88.94 98 ASP A CA 1
ATOM 782 C C . ASP A 1 98 ? 1.700 -10.251 13.776 1.00 88.94 98 ASP A C 1
ATOM 784 O O . ASP A 1 98 ? 1.877 -10.558 12.602 1.00 88.94 98 ASP A O 1
ATOM 788 N N . LEU A 1 99 ? 1.188 -9.068 14.109 1.00 91.62 99 LEU A N 1
ATOM 789 C CA . LEU A 1 99 ? 0.696 -8.037 13.200 1.00 91.62 99 LEU A CA 1
ATOM 790 C C . LEU A 1 99 ? 1.338 -6.683 13.534 1.00 91.62 99 LEU A C 1
AT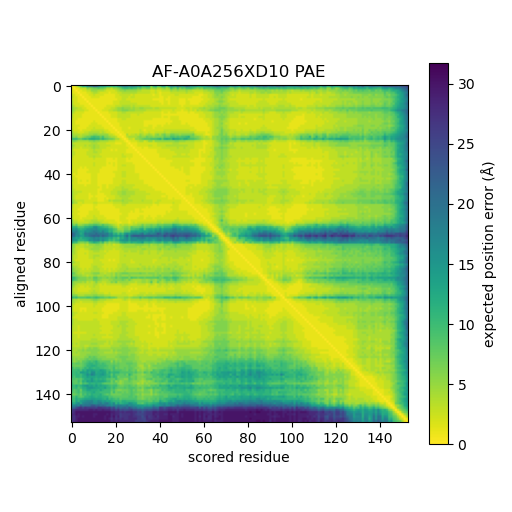OM 792 O O . LEU A 1 99 ? 1.265 -6.227 14.674 1.00 91.62 99 LEU A O 1
ATOM 796 N N . THR A 1 100 ? 1.899 -6.008 12.533 1.00 95.94 100 THR A N 1
ATOM 797 C CA . THR A 1 100 ? 2.292 -4.593 12.620 1.00 95.94 100 THR A CA 1
ATOM 798 C C . THR A 1 100 ? 1.490 -3.797 11.594 1.00 95.94 100 THR A C 1
ATOM 800 O O . THR A 1 100 ? 1.482 -4.149 10.417 1.00 95.94 100 THR A O 1
ATOM 803 N N . ILE A 1 101 ? 0.816 -2.728 12.014 1.00 96.88 101 ILE A N 1
ATOM 804 C CA . ILE A 1 101 ? 0.022 -1.855 11.141 1.00 96.88 101 ILE A CA 1
ATOM 805 C C . ILE A 1 101 ? 0.717 -0.504 11.027 1.00 96.88 101 ILE A C 1
ATOM 807 O O . ILE A 1 101 ? 0.925 0.170 12.031 1.00 96.88 101 ILE A O 1
ATOM 811 N N . HIS A 1 102 ? 1.051 -0.110 9.802 1.00 97.94 102 HIS A N 1
ATOM 812 C CA . HIS A 1 102 ? 1.631 1.192 9.485 1.00 97.94 102 HIS A CA 1
ATOM 813 C C . HIS A 1 102 ? 0.545 2.088 8.909 1.00 97.94 102 HIS A C 1
ATOM 815 O O . HIS A 1 102 ? 0.039 1.802 7.826 1.00 97.94 102 HIS A O 1
ATOM 821 N N . CYS A 1 103 ? 0.195 3.157 9.614 1.00 98.00 103 CYS A N 1
ATOM 822 C CA . CYS A 1 103 ? -0.784 4.145 9.175 1.00 98.00 103 CYS A CA 1
ATOM 823 C C . CYS A 1 103 ? -0.068 5.444 8.812 1.00 98.00 103 CYS A C 1
ATOM 825 O O . CYS A 1 103 ? 0.723 5.970 9.596 1.00 98.00 103 CYS A O 1
ATOM 827 N N . MET A 1 104 ? -0.363 5.974 7.634 1.00 97.69 104 MET A N 1
ATOM 828 C CA . MET A 1 104 ? 0.237 7.193 7.095 1.00 97.69 104 MET A CA 1
ATOM 829 C C . MET A 1 104 ? -0.824 8.037 6.387 1.00 97.69 104 MET A C 1
ATOM 831 O O . MET A 1 104 ? -1.825 7.478 5.934 1.00 97.69 104 MET A O 1
ATOM 835 N N . PRO A 1 105 ? -0.634 9.362 6.292 1.00 97.38 105 PRO A N 1
ATOM 836 C CA . PRO A 1 105 ? -1.511 10.188 5.476 1.00 97.38 105 PRO A CA 1
ATOM 837 C C . PRO A 1 105 ? -1.349 9.844 3.988 1.00 97.38 105 PRO A C 1
ATOM 839 O O . PRO A 1 105 ? -0.323 9.296 3.562 1.00 97.38 105 PRO A O 1
ATOM 842 N N . PHE A 1 106 ? -2.354 10.197 3.190 1.00 97.31 106 PHE A N 1
ATOM 843 C CA . PHE A 1 106 ? -2.199 10.260 1.741 1.00 97.31 106 PHE A CA 1
ATOM 844 C C . PHE A 1 106 ? -1.042 11.203 1.360 1.00 97.31 106 PHE A C 1
ATOM 846 O O . PHE A 1 106 ? -0.914 12.303 1.895 1.00 97.31 106 PHE A O 1
ATOM 853 N N . ASP A 1 107 ? -0.191 10.746 0.441 1.00 96.62 107 ASP A N 1
ATOM 854 C CA . ASP A 1 107 ? 0.954 11.492 -0.083 1.00 96.62 107 ASP A CA 1
ATOM 855 C C . ASP A 1 107 ? 0.780 11.739 -1.582 1.00 96.62 107 ASP A C 1
ATOM 857 O O . ASP A 1 107 ? 0.973 10.839 -2.402 1.00 96.62 107 ASP A O 1
ATOM 861 N N . GLU A 1 108 ? 0.462 12.980 -1.944 1.00 95.62 108 GLU A N 1
ATOM 862 C CA . GLU A 1 108 ? 0.285 13.407 -3.334 1.00 95.62 108 GLU A CA 1
ATOM 863 C C . GLU A 1 108 ? 1.549 13.242 -4.187 1.00 95.62 108 GLU A C 1
ATOM 865 O O . GLU A 1 108 ? 1.451 13.055 -5.403 1.00 95.62 108 GLU A O 1
ATOM 870 N N . SER A 1 109 ? 2.745 13.241 -3.581 1.00 96.69 109 SER A N 1
ATOM 871 C CA . SER A 1 109 ? 4.004 13.104 -4.324 1.00 96.69 109 SER A CA 1
ATOM 872 C C . SER A 1 109 ? 4.143 11.741 -5.014 1.00 96.69 109 SER A C 1
ATOM 874 O O . SER A 1 109 ? 4.954 11.587 -5.934 1.00 96.69 109 SER A O 1
ATOM 876 N N . ILE A 1 110 ? 3.284 10.772 -4.665 1.00 96.69 110 ILE A N 1
ATOM 877 C CA . ILE A 1 110 ? 3.216 9.463 -5.312 1.00 96.69 110 ILE A CA 1
ATOM 878 C C . ILE A 1 110 ? 2.991 9.540 -6.826 1.00 96.69 110 ILE A C 1
ATOM 880 O O . ILE A 1 110 ? 3.405 8.642 -7.564 1.00 96.69 110 ILE A O 1
ATOM 884 N N . ILE A 1 111 ? 2.407 10.634 -7.323 1.00 96.62 111 ILE A N 1
ATOM 885 C CA . ILE A 1 111 ? 2.230 10.863 -8.758 1.00 96.62 111 ILE A CA 1
ATOM 886 C C . ILE A 1 111 ? 3.549 10.777 -9.536 1.00 96.62 111 ILE A C 1
ATOM 888 O O . ILE A 1 111 ? 3.559 10.346 -10.690 1.00 96.62 111 ILE A O 1
ATOM 892 N N . HIS A 1 112 ? 4.678 11.133 -8.920 1.00 96.25 112 HIS A N 1
ATOM 893 C CA . HIS A 1 112 ? 5.989 11.014 -9.553 1.00 96.25 112 HIS A CA 1
ATOM 894 C C . HIS A 1 112 ? 6.396 9.551 -9.748 1.00 96.25 112 HIS A C 1
ATOM 896 O O . HIS A 1 112 ? 6.821 9.182 -10.845 1.00 96.25 112 HIS A O 1
ATOM 902 N N . ASP A 1 113 ? 6.209 8.707 -8.729 1.00 95.06 113 ASP A N 1
ATOM 903 C CA . ASP A 1 113 ? 6.460 7.265 -8.818 1.00 95.06 113 ASP A CA 1
ATOM 904 C C . ASP A 1 113 ? 5.530 6.609 -9.859 1.00 95.06 113 ASP A C 1
ATOM 906 O O . ASP A 1 113 ? 5.979 5.799 -10.675 1.00 95.06 113 ASP A O 1
ATOM 910 N N . ILE A 1 114 ? 4.249 7.003 -9.886 1.00 93.75 114 ILE A N 1
ATOM 911 C CA . ILE A 1 114 ? 3.261 6.506 -10.857 1.00 93.75 114 ILE A CA 1
ATOM 912 C C . ILE A 1 114 ? 3.670 6.888 -12.284 1.00 93.75 114 ILE A C 1
ATOM 914 O O . ILE A 1 114 ? 3.726 6.023 -13.160 1.00 93.75 114 ILE A O 1
ATOM 918 N N . LYS A 1 115 ? 4.003 8.161 -12.532 1.00 94.62 115 LYS A N 1
ATOM 919 C CA . LYS A 1 115 ? 4.455 8.636 -13.851 1.00 94.62 115 LYS A CA 1
ATOM 920 C C . LYS A 1 115 ? 5.733 7.930 -14.296 1.00 94.62 115 LYS A C 1
ATOM 922 O O . LYS A 1 115 ? 5.817 7.495 -15.442 1.00 94.62 115 LYS A O 1
ATOM 927 N N . TRP A 1 116 ? 6.698 7.754 -13.393 1.00 93.25 116 TRP A N 1
ATOM 928 C CA . TRP A 1 116 ? 7.942 7.039 -13.685 1.00 93.25 116 TRP A CA 1
ATOM 929 C C . TRP A 1 116 ? 7.702 5.574 -14.078 1.00 93.25 116 TRP A C 1
ATOM 931 O O . TRP A 1 116 ? 8.354 5.061 -14.996 1.00 93.25 116 TRP A O 1
ATOM 941 N N . ALA A 1 117 ? 6.761 4.901 -13.406 1.00 90.56 117 ALA A N 1
ATOM 942 C CA . ALA A 1 117 ? 6.378 3.530 -13.726 1.00 90.56 117 ALA A CA 1
ATOM 943 C C . ALA A 1 117 ? 5.624 3.448 -15.062 1.00 90.56 117 ALA A C 1
ATOM 945 O O . ALA A 1 117 ? 5.928 2.586 -15.885 1.00 90.56 117 ALA A O 1
ATOM 946 N N . LEU A 1 118 ? 4.676 4.357 -15.309 1.00 92.25 118 LEU A N 1
ATOM 947 C CA . LEU A 1 118 ? 3.904 4.401 -16.554 1.00 92.25 118 LEU A CA 1
ATOM 948 C C . LEU A 1 118 ? 4.776 4.681 -17.778 1.00 92.25 118 LEU A C 1
ATOM 950 O O . LEU A 1 118 ? 4.563 4.045 -18.805 1.00 92.25 118 LEU A O 1
ATOM 954 N N . ALA A 1 119 ? 5.766 5.569 -17.667 1.00 95.38 119 ALA A N 1
ATOM 955 C CA . ALA A 1 119 ? 6.679 5.873 -18.767 1.00 95.38 119 ALA A CA 1
ATOM 956 C C . ALA A 1 119 ? 7.397 4.615 -19.285 1.00 95.38 119 ALA A C 1
ATOM 958 O O . ALA A 1 119 ? 7.571 4.447 -20.487 1.00 95.38 119 ALA A O 1
ATOM 959 N N . PHE A 1 120 ? 7.754 3.684 -18.392 1.00 90.69 120 PHE A N 1
ATOM 960 C CA . PHE A 1 120 ? 8.304 2.392 -18.808 1.00 90.69 120 PHE A CA 1
ATOM 961 C C . PHE A 1 120 ? 7.276 1.562 -19.589 1.00 90.69 120 PHE A C 1
ATOM 963 O O . PHE A 1 120 ? 7.563 1.104 -20.690 1.00 90.69 120 PHE A O 1
ATOM 970 N N . TRP A 1 121 ? 6.056 1.415 -19.063 1.00 90.06 121 TRP A N 1
ATOM 971 C CA . TRP A 1 121 ? 4.998 0.637 -19.723 1.00 90.06 121 TRP A CA 1
ATOM 972 C C . TRP A 1 121 ? 4.548 1.215 -21.065 1.00 90.06 121 TRP A C 1
ATOM 974 O O . TRP A 1 121 ? 4.094 0.475 -21.933 1.00 90.06 121 TRP A O 1
ATOM 984 N N . LYS A 1 122 ? 4.677 2.530 -21.242 1.00 95.19 122 LYS A N 1
ATOM 985 C CA . LYS A 1 122 ? 4.381 3.232 -22.493 1.00 95.19 122 LYS A CA 1
ATOM 986 C C . LYS A 1 122 ? 5.552 3.257 -23.475 1.00 95.19 122 LYS A C 1
ATOM 988 O O . LYS A 1 122 ? 5.427 3.874 -24.526 1.00 95.19 122 LYS A O 1
ATOM 993 N N . MET A 1 123 ? 6.671 2.606 -23.150 1.00 94.31 123 MET A N 1
ATOM 994 C CA . MET A 1 123 ? 7.907 2.650 -23.942 1.00 94.31 123 MET A CA 1
ATOM 995 C C . MET A 1 123 ? 8.482 4.073 -24.100 1.00 94.31 123 MET A C 1
ATOM 997 O O . MET A 1 123 ? 9.270 4.335 -25.001 1.00 94.31 123 MET A O 1
ATOM 1001 N N . GLU A 1 124 ? 8.119 4.996 -23.205 1.00 96.25 124 GLU A N 1
ATOM 1002 C CA . GLU A 1 124 ? 8.634 6.374 -23.142 1.00 96.25 124 GLU A CA 1
ATOM 1003 C C . GLU A 1 124 ? 9.969 6.444 -22.377 1.00 96.25 124 GLU A C 1
ATOM 1005 O O . GLU A 1 124 ? 10.645 7.472 -22.369 1.00 96.25 124 GLU A O 1
ATOM 1010 N N . ARG A 1 125 ? 10.353 5.352 -21.705 1.00 93.31 125 ARG A N 1
ATOM 1011 C CA . ARG A 1 125 ? 11.613 5.210 -20.972 1.00 93.31 125 ARG A CA 1
ATOM 1012 C C . ARG A 1 125 ? 12.116 3.769 -21.034 1.00 93.31 125 ARG A C 1
ATOM 1014 O O . ARG A 1 125 ? 11.341 2.832 -20.865 1.00 93.31 125 ARG A O 1
ATOM 1021 N N . GLU A 1 126 ? 13.429 3.596 -21.162 1.00 88.19 126 GLU A N 1
ATOM 1022 C CA . GLU A 1 126 ? 14.084 2.286 -21.072 1.00 88.19 126 GLU A CA 1
ATOM 1023 C C . GLU A 1 126 ? 14.090 1.711 -19.645 1.00 88.19 126 GLU A C 1
ATOM 1025 O O . GLU A 1 126 ? 14.021 2.432 -18.643 1.00 88.19 126 GLU A O 1
ATOM 1030 N N . LEU A 1 127 ? 14.224 0.387 -19.545 1.00 86.12 127 LEU A N 1
ATOM 1031 C CA . LEU A 1 127 ? 14.458 -0.316 -18.282 1.00 86.12 127 LEU A CA 1
ATOM 1032 C C . LEU A 1 127 ? 15.692 0.232 -17.552 1.00 86.12 127 LEU A C 1
ATOM 1034 O O . LEU A 1 127 ? 16.740 0.459 -18.147 1.00 86.12 127 LEU A O 1
ATO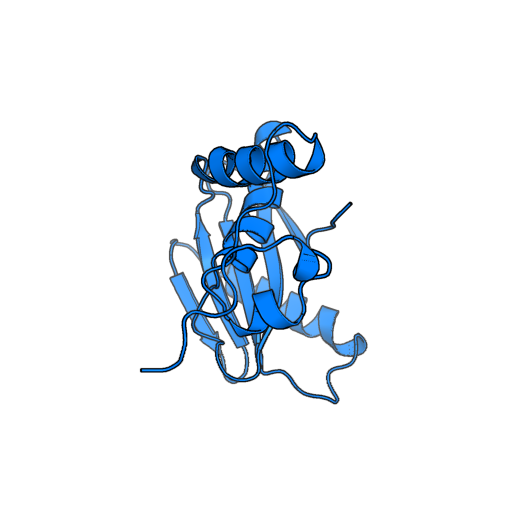M 1038 N N . GLN A 1 128 ? 15.572 0.418 -16.236 1.00 85.25 128 GLN A N 1
ATOM 1039 C CA . GLN A 1 128 ? 16.686 0.847 -15.392 1.00 85.25 128 GLN A CA 1
ATOM 1040 C C . GLN A 1 128 ? 17.098 -0.272 -14.433 1.00 85.25 128 GLN A C 1
ATOM 1042 O O . GLN A 1 128 ? 16.230 -0.966 -13.892 1.00 85.25 128 GLN A O 1
ATOM 1047 N N . PRO A 1 129 ? 18.410 -0.465 -14.214 1.00 82.25 129 PRO A N 1
ATOM 1048 C CA . PRO A 1 129 ? 18.906 -1.488 -13.310 1.00 82.25 129 PRO A CA 1
ATOM 1049 C C . PRO A 1 129 ? 18.450 -1.204 -11.875 1.00 82.25 129 PRO A C 1
ATOM 1051 O O . PRO A 1 129 ? 18.419 -0.063 -11.419 1.00 82.25 129 PRO A O 1
ATOM 1054 N N . SER A 1 130 ? 18.108 -2.264 -11.143 1.00 81.12 130 SER A N 1
ATOM 1055 C CA . SER A 1 130 ? 17.826 -2.161 -9.712 1.00 81.12 130 SER A CA 1
ATOM 1056 C C . SER A 1 130 ? 19.125 -2.202 -8.905 1.00 81.12 130 SER A C 1
ATOM 1058 O O . SER A 1 130 ? 20.043 -2.950 -9.234 1.00 81.12 130 SER A O 1
ATOM 1060 N N . ASN A 1 131 ? 19.157 -1.503 -7.769 1.00 80.44 131 ASN A N 1
ATOM 1061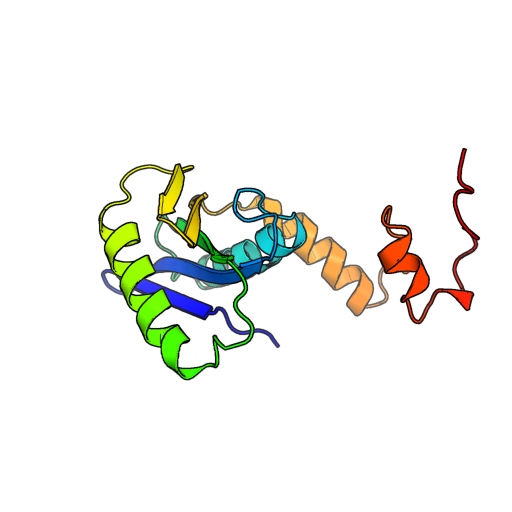 C CA . ASN A 1 131 ? 20.247 -1.614 -6.789 1.00 80.44 131 ASN A CA 1
ATOM 1062 C C . ASN A 1 131 ? 20.264 -2.973 -6.058 1.00 80.44 131 ASN A C 1
ATOM 1064 O O . ASN A 1 131 ? 21.197 -3.275 -5.319 1.00 80.44 131 ASN A O 1
ATOM 1068 N N . SER A 1 132 ? 19.232 -3.807 -6.229 1.00 81.62 132 SER A N 1
ATOM 1069 C CA . SER A 1 132 ? 19.182 -5.142 -5.635 1.00 81.62 132 SER A CA 1
ATOM 1070 C C . SER A 1 132 ? 19.771 -6.182 -6.582 1.00 81.62 132 SER A C 1
ATOM 1072 O O . SER A 1 132 ? 19.145 -6.557 -7.576 1.00 81.62 132 SER A O 1
ATOM 1074 N N . LEU A 1 133 ? 20.937 -6.719 -6.214 1.00 81.31 133 LEU A N 1
ATOM 1075 C CA . LEU A 1 133 ? 21.585 -7.804 -6.953 1.00 81.31 133 LEU A CA 1
ATOM 1076 C C . LEU A 1 133 ? 20.636 -8.992 -7.155 1.00 81.31 133 LEU A C 1
ATOM 1078 O O . LEU A 1 133 ? 20.516 -9.508 -8.263 1.00 81.31 133 LEU A O 1
ATOM 1082 N N . SER A 1 134 ? 19.919 -9.385 -6.102 1.00 80.88 134 SER A N 1
ATOM 1083 C CA . SER A 1 134 ? 18.968 -10.496 -6.139 1.00 80.88 134 SER A CA 1
ATOM 1084 C C . SER A 1 134 ? 17.862 -10.271 -7.173 1.00 80.88 134 SER A C 1
ATOM 1086 O O . SER A 1 134 ? 17.558 -11.182 -7.936 1.00 80.88 134 SER A O 1
ATOM 1088 N N . LYS A 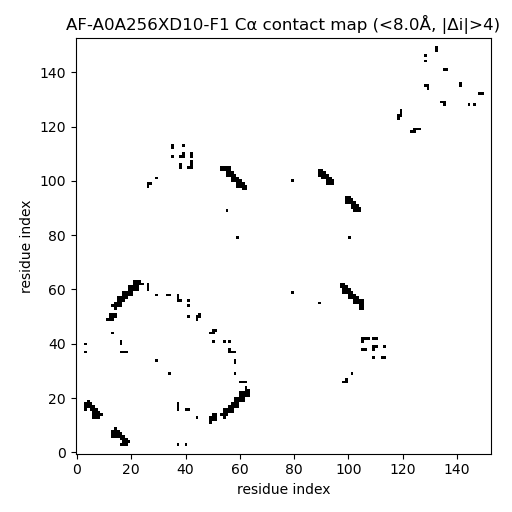1 135 ? 17.304 -9.051 -7.252 1.00 82.19 135 LYS A N 1
ATOM 1089 C CA . LYS A 1 135 ? 16.283 -8.704 -8.257 1.00 82.19 135 LYS A CA 1
ATOM 1090 C C . LYS A 1 135 ? 16.852 -8.710 -9.678 1.00 82.19 135 LYS A C 1
ATOM 1092 O O . LYS A 1 135 ? 16.176 -9.147 -10.601 1.00 82.19 135 LYS A O 1
ATOM 1097 N N . CYS A 1 136 ? 18.096 -8.266 -9.858 1.00 83.50 136 CYS A N 1
ATOM 1098 C CA . CYS A 1 136 ? 18.766 -8.298 -11.160 1.00 83.50 136 CYS A CA 1
ATOM 1099 C C . CYS A 1 136 ? 19.052 -9.730 -11.639 1.00 83.50 136 CYS A C 1
ATOM 1101 O O . CYS A 1 136 ? 18.966 -10.000 -12.835 1.00 83.50 136 CYS A O 1
ATOM 1103 N N . LEU A 1 137 ? 19.361 -10.660 -10.726 1.00 83.31 137 LEU A N 1
ATOM 1104 C CA . LEU A 1 137 ? 19.617 -12.063 -11.070 1.00 83.31 137 LEU A CA 1
ATOM 1105 C C . LEU A 1 137 ? 18.381 -12.775 -11.630 1.00 83.31 137 LEU A C 1
ATOM 1107 O O . LEU A 1 137 ? 18.541 -13.622 -12.507 1.00 83.31 137 LEU A O 1
ATOM 1111 N N . SER A 1 138 ? 17.187 -12.417 -11.155 1.00 85.12 138 SER A N 1
ATOM 1112 C CA . SER A 1 138 ? 15.907 -12.967 -11.613 1.00 85.12 138 SER A CA 1
ATOM 1113 C C . SER A 1 138 ? 15.206 -12.112 -12.679 1.00 85.12 138 SER A C 1
ATOM 1115 O O . SER A 1 138 ? 14.045 -12.364 -12.984 1.00 85.12 138 SER A O 1
ATOM 1117 N N . CYS A 1 139 ? 15.854 -11.066 -13.201 1.00 84.94 139 CYS A N 1
ATOM 1118 C CA . CYS A 1 139 ? 15.266 -10.174 -14.200 1.00 84.94 139 CYS A CA 1
ATOM 1119 C C . CYS A 1 139 ? 15.288 -10.817 -15.597 1.00 84.94 139 CYS A C 1
ATOM 1121 O O . CYS A 1 139 ? 16.338 -11.267 -16.055 1.00 84.94 139 CYS A O 1
ATOM 1123 N N . GLU A 1 140 ? 14.160 -10.799 -16.310 1.00 87.19 140 GLU A N 1
ATOM 1124 C CA . GLU A 1 140 ? 14.056 -11.318 -17.685 1.00 87.19 140 GLU A CA 1
ATOM 1125 C C . GLU A 1 140 ? 14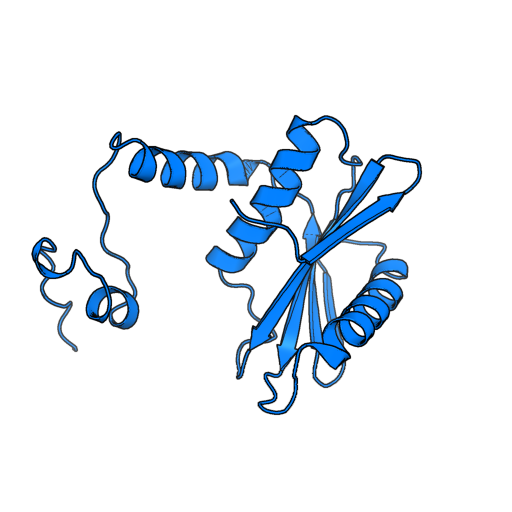.944 -10.543 -18.682 1.00 87.19 140 GLU A C 1
ATOM 1127 O O . GLU A 1 140 ? 15.573 -11.123 -19.569 1.00 87.19 140 GLU A O 1
ATOM 1132 N N . TYR A 1 141 ? 15.122 -9.238 -18.455 1.00 86.19 141 TYR A N 1
ATOM 1133 C CA . TYR A 1 141 ? 15.981 -8.361 -19.258 1.00 86.19 141 TYR A CA 1
ATOM 1134 C C . TYR A 1 141 ? 17.453 -8.390 -18.831 1.00 86.19 141 TYR A C 1
ATOM 1136 O O . TYR A 1 141 ? 18.244 -7.556 -19.269 1.00 86.19 141 TYR A O 1
ATOM 1144 N N . ARG A 1 142 ? 17.867 -9.338 -17.977 1.00 83.94 142 ARG A N 1
ATOM 1145 C CA . ARG A 1 142 ? 19.256 -9.435 -17.494 1.00 83.94 142 ARG A CA 1
ATOM 1146 C C . ARG A 1 142 ? 20.278 -9.484 -18.632 1.00 83.94 142 ARG A C 1
ATOM 1148 O O . ARG A 1 142 ? 21.378 -8.964 -18.472 1.00 83.94 142 ARG A O 1
ATOM 1155 N N . HIS A 1 143 ? 19.923 -10.090 -19.761 1.00 82.69 143 HIS A N 1
ATOM 1156 C CA . HIS A 1 143 ? 20.780 -10.197 -20.942 1.00 82.69 143 HIS A CA 1
ATOM 1157 C C . HIS A 1 143 ? 21.067 -8.844 -21.624 1.00 82.69 143 HIS A C 1
ATOM 1159 O O . HIS A 1 143 ? 22.095 -8.719 -22.282 1.00 82.69 143 HIS A O 1
ATOM 1165 N N . LEU A 1 144 ? 20.209 -7.836 -21.425 1.00 81.06 144 LEU A N 1
ATOM 1166 C CA . LEU A 1 144 ? 20.378 -6.468 -21.935 1.00 81.06 144 LEU A CA 1
ATOM 1167 C C . LEU A 1 144 ? 21.135 -5.560 -20.953 1.00 81.06 144 LEU A C 1
ATOM 1169 O O . LEU A 1 144 ? 21.554 -4.462 -21.309 1.00 81.06 144 LEU A O 1
ATOM 1173 N N . CYS A 1 145 ? 21.306 -5.994 -19.702 1.00 76.62 145 CYS A N 1
ATOM 1174 C CA . CYS A 1 145 ? 21.931 -5.179 -18.671 1.00 76.62 145 CYS A CA 1
ATOM 1175 C C . CYS A 1 145 ? 23.457 -5.154 -18.845 1.00 76.62 145 CYS A C 1
ATOM 1177 O O . CYS A 1 145 ? 24.138 -6.169 -18.683 1.00 76.62 145 CYS A O 1
ATOM 1179 N N . THR A 1 146 ? 24.008 -3.971 -19.119 1.00 70.31 146 THR A N 1
ATOM 1180 C CA . THR A 1 146 ? 25.459 -3.741 -19.238 1.00 70.31 146 THR A CA 1
ATOM 1181 C C . THR A 1 146 ? 26.179 -3.820 -17.891 1.00 70.31 146 THR A C 1
ATOM 1183 O O . THR A 1 146 ? 27.362 -4.158 -17.834 1.00 70.31 146 THR A O 1
ATOM 1186 N N . LEU A 1 147 ? 25.459 -3.597 -16.785 1.00 63.31 147 LEU A N 1
ATOM 1187 C CA . LEU A 1 147 ? 25.952 -3.788 -15.423 1.00 63.31 147 LEU A CA 1
ATOM 1188 C C . LEU A 1 147 ? 25.953 -5.283 -15.079 1.00 63.31 147 LEU A C 1
ATOM 1190 O O . LEU A 1 147 ? 25.132 -5.782 -14.303 1.00 63.31 147 LEU A O 1
ATOM 1194 N N . ARG A 1 148 ? 26.902 -6.026 -15.657 1.00 52.66 148 ARG A N 1
ATOM 1195 C CA . ARG A 1 148 ? 27.255 -7.371 -15.191 1.00 52.66 148 ARG A CA 1
ATOM 1196 C C . ARG A 1 148 ? 27.819 -7.258 -13.780 1.00 52.66 148 ARG A C 1
ATOM 1198 O O . ARG A 1 148 ? 29.026 -7.148 -13.619 1.00 52.66 148 ARG A O 1
ATOM 1205 N N . SER A 1 149 ? 26.944 -7.342 -12.777 1.00 50.62 149 SER A N 1
ATOM 1206 C CA . SER A 1 149 ? 27.268 -7.515 -11.354 1.00 50.62 149 SER A CA 1
ATOM 1207 C C . SER A 1 149 ? 28.262 -6.490 -10.796 1.00 50.62 149 SER A C 1
ATOM 1209 O O . SER A 1 149 ? 29.464 -6.595 -11.023 1.00 50.62 149 SER A O 1
ATOM 1211 N N . VAL A 1 150 ? 27.795 -5.577 -9.938 1.00 45.69 150 VAL A N 1
ATOM 1212 C CA . VAL A 1 150 ? 28.684 -5.006 -8.916 1.00 45.69 150 VAL A CA 1
ATOM 1213 C C . VAL A 1 150 ? 29.252 -6.203 -8.150 1.00 45.69 150 VAL A C 1
ATOM 1215 O O . VAL A 1 150 ? 28.525 -6.911 -7.448 1.00 45.69 150 VAL A O 1
ATOM 1218 N N . ARG A 1 151 ? 30.517 -6.528 -8.433 1.00 40.28 151 ARG A N 1
ATOM 1219 C CA . ARG A 1 151 ? 31.257 -7.607 -7.785 1.00 40.28 151 ARG A CA 1
ATOM 1220 C C . ARG A 1 151 ? 31.269 -7.319 -6.288 1.00 40.28 151 ARG A C 1
ATOM 1222 O O . ARG A 1 151 ? 31.432 -6.171 -5.886 1.00 40.28 151 ARG A O 1
ATOM 1229 N N . LYS A 1 152 ? 31.109 -8.379 -5.492 1.00 40.69 152 LYS A N 1
ATOM 1230 C CA . LYS A 1 152 ? 31.462 -8.380 -4.071 1.00 40.69 152 LYS A CA 1
ATOM 1231 C C . LYS A 1 152 ? 32.850 -7.747 -3.915 1.00 40.69 152 LYS A C 1
ATOM 1233 O O . LYS A 1 152 ? 33.792 -8.242 -4.537 1.00 40.69 152 LYS A O 1
ATOM 1238 N N . VAL A 1 153 ? 32.939 -6.695 -3.110 1.00 37.44 153 VAL A N 1
ATOM 1239 C CA . VAL A 1 153 ? 34.149 -6.365 -2.352 1.00 37.44 153 VAL A CA 1
ATOM 1240 C C . VAL A 1 153 ? 33.835 -6.725 -0.913 1.00 37.44 153 VAL A C 1
ATOM 1242 O O . VAL A 1 153 ? 32.736 -6.326 -0.463 1.00 37.44 153 VAL A O 1
#

Mean predicted aligned error: 6.31 Å

Foldseek 3Di:
DDDFLDFDDDPQATAETEHEEEDQPPQVDDDPVNVLVQLVVVLVSVVVVRHDPFRKGKYKYFHDDPVPPPPCSVVVVVVVVVVVVPDDDPQDWDDDDGMIMGIHGRDPVSVVVVVVVVCPVVVVDDDDDDPDPVCLVPDPCVVVDPCPDPDDD

pLDDT: mean 88.47, std 12.46, range [37.44, 98.06]

Nearest PDB structures (foldseek):
  6vrj-assembly1_A  TM=4.119E-01  e=1.452E-01  Pseudomonas aeruginosa
  1yjh-assembly1_A  TM=3.554E-01  e=1.552E-01  Cimex lectularius
  8qsy-assembly1_PK  TM=2.898E-01  e=1.141E+00  Haloferax tailed virus 1
  8qsy-assembly1_PH  TM=2.764E-01  e=2.707E+00  Haloferax tailed virus 1
  8qsy-assembly1_PD  TM=2.783E-01  e=6.013E+00  Haloferax tailed virus 1

Solvent-accessible surface area (backbone atoms only — not comparable to full-atom values): 9255 Å² total; per-residue (Å²): 139,88,77,74,76,43,72,43,68,57,97,84,21,37,38,33,41,36,35,77,45,72,28,88,78,57,46,92,54,85,50,71,69,57,51,51,56,51,43,49,54,50,50,53,35,45,77,67,72,36,44,36,96,79,25,33,37,32,45,35,22,31,56,60,51,97,84,70,52,78,85,52,54,65,56,52,49,54,52,50,50,62,54,54,76,70,61,87,68,69,72,41,76,49,80,51,100,58,37,23,36,40,35,31,64,70,58,79,72,49,54,56,60,51,50,59,55,48,32,42,78,68,69,74,38,79,93,73,89,65,94,44,65,72,60,45,73,73,37,89,63,45,90,74,49,84,78,74,61,90,69,89,128

Secondary structure (DSSP, 8-state):
----SEEEEETTEEEEEEEEEEESS-SS---HHHHHHHHHHHHHHHHTT-EEEEEEEEEEEEEP-TT--GGGHHHHHHHHHHHHTT--SSSEEEEETTEEEEEEE--TTHHHHHHHHHHHHTTSS-----S-HHHHHT-GGGGG-S-------